Protein AF-A0A843K720-F1 (afdb_monomer_lite)

Sequence (85 aa):
MEPKRLAKVHKSMMGYGQPLHYSVFRCDLNSKGLDLMLSDLEKIINHKEDRIMIIDMGPAEGRVEERVRFLGVKQKWENHRARIF

Secondary structure (DSSP, 8-state):
--HHHHHHHHHHHTTTSEEEETTEEE----HHHHHHHHHHHHTT--TTT----------TTSTHHHH---SSPPPP---------

Foldseek 3Di:
DDPVLLQQLQVLCVVAADDPDSRDGDGQDDPVSVVVNVVSNVVRDDPVPDDDDDDPLDHPPDVSVVVDDDDPDDDDDDPPPPPDD

Radius of gyration: 13.74 Å; chains: 1; bounding box: 35×35×28 Å

Structure (mmCIF, N/CA/C/O backbone):
data_AF-A0A843K720-F1
#
_entry.id   AF-A0A843K720-F1
#
loop_
_atom_site.group_PDB
_atom_site.id
_atom_site.type_symbol
_atom_site.label_atom_id
_atom_site.label_alt_id
_atom_site.label_comp_id
_atom_site.label_asym_id
_atom_site.label_entity_id
_atom_site.label_seq_id
_atom_site.pdbx_PDB_ins_code
_atom_site.Cartn_x
_atom_site.Cartn_y
_atom_site.Cartn_z
_atom_site.occupancy
_atom_site.B_is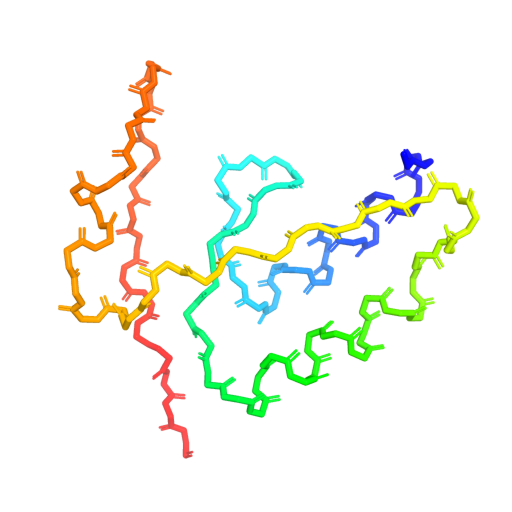o_or_equiv
_atom_site.auth_seq_id
_atom_site.auth_comp_id
_atom_site.auth_asym_id
_atom_site.auth_atom_id
_atom_site.pdbx_PDB_model_num
ATOM 1 N N . MET A 1 1 ? -8.910 8.521 5.153 1.00 93.00 1 MET A N 1
ATOM 2 C CA . MET A 1 1 ? -9.232 7.185 5.687 1.00 93.00 1 MET A CA 1
ATOM 3 C C . MET A 1 1 ? -9.171 7.217 7.201 1.00 93.00 1 MET A C 1
ATOM 5 O O . MET A 1 1 ? -8.243 7.804 7.746 1.00 93.00 1 MET A O 1
ATOM 9 N N . GLU A 1 2 ? -10.164 6.629 7.864 1.00 97.06 2 GLU A N 1
ATOM 10 C CA . GLU A 1 2 ? -10.228 6.532 9.330 1.00 97.06 2 GLU A CA 1
ATOM 11 C C . GLU A 1 2 ? -9.063 5.673 9.887 1.00 97.06 2 GLU A C 1
ATOM 13 O O . GLU A 1 2 ? -8.690 4.685 9.243 1.00 97.06 2 GLU A O 1
ATOM 18 N N . PRO A 1 3 ? -8.463 6.020 11.048 1.00 98.00 3 PRO A N 1
ATOM 19 C CA . PRO A 1 3 ? -7.258 5.359 11.560 1.00 98.00 3 PRO A CA 1
ATOM 20 C C . PRO A 1 3 ? -7.329 3.831 11.693 1.00 98.00 3 PRO A C 1
ATOM 22 O O . PRO A 1 3 ? -6.360 3.153 11.345 1.00 98.00 3 PRO A O 1
ATOM 25 N N . LYS A 1 4 ? -8.448 3.253 12.153 1.00 98.06 4 LYS A N 1
ATOM 26 C CA . LYS A 1 4 ? -8.577 1.789 12.264 1.00 98.06 4 LYS A CA 1
ATOM 27 C C . LYS A 1 4 ? -8.595 1.125 10.889 1.00 98.06 4 LYS A C 1
ATOM 29 O O . LYS A 1 4 ? -7.963 0.081 10.725 1.00 98.06 4 LYS A O 1
ATOM 34 N N . ARG A 1 5 ? -9.283 1.703 9.896 1.00 98.25 5 ARG A N 1
ATOM 35 C CA . ARG A 1 5 ? -9.233 1.195 8.509 1.00 98.25 5 ARG A CA 1
ATOM 36 C C . ARG A 1 5 ? -7.839 1.346 7.907 1.00 98.25 5 ARG A C 1
ATOM 38 O O . ARG A 1 5 ? -7.350 0.396 7.305 1.00 98.25 5 ARG A O 1
ATOM 45 N N . LEU A 1 6 ? -7.160 2.466 8.154 1.00 98.31 6 LEU A N 1
ATOM 46 C CA . LEU A 1 6 ? -5.796 2.690 7.669 1.00 98.31 6 LEU A CA 1
ATOM 47 C C . LEU A 1 6 ? -4.806 1.659 8.228 1.00 98.31 6 LEU A C 1
ATOM 49 O O . LEU A 1 6 ? -4.003 1.114 7.475 1.00 98.31 6 LEU A O 1
ATOM 53 N N . ALA A 1 7 ? -4.901 1.332 9.519 1.00 98.31 7 ALA A N 1
ATOM 54 C CA . ALA A 1 7 ? -4.075 0.294 10.133 1.00 98.31 7 ALA A CA 1
ATOM 55 C C . ALA A 1 7 ? -4.347 -1.101 9.536 1.00 98.31 7 ALA A C 1
ATOM 57 O O . ALA A 1 7 ? -3.415 -1.880 9.325 1.00 98.31 7 ALA A O 1
ATOM 58 N N . LYS A 1 8 ? -5.612 -1.415 9.219 1.00 98.44 8 LYS A N 1
ATOM 59 C CA . LYS A 1 8 ? -5.978 -2.661 8.524 1.00 98.44 8 LYS A CA 1
ATOM 60 C C . LYS A 1 8 ? -5.411 -2.707 7.106 1.00 98.44 8 LYS A C 1
ATOM 62 O O . LYS A 1 8 ? -4.827 -3.722 6.740 1.00 98.44 8 LYS A O 1
ATOM 67 N N . VAL A 1 9 ? -5.531 -1.616 6.346 1.00 98.38 9 VAL A N 1
ATOM 68 C CA . VAL A 1 9 ? -4.948 -1.499 5.000 1.00 98.38 9 VAL A CA 1
ATOM 69 C C . VAL A 1 9 ? -3.438 -1.684 5.057 1.00 98.38 9 VAL A C 1
ATOM 71 O O . VAL A 1 9 ? -2.918 -2.513 4.320 1.00 98.38 9 VAL A O 1
ATOM 74 N N . HIS A 1 10 ? -2.742 -0.993 5.965 1.00 98.06 10 HIS A N 1
ATOM 75 C CA . HIS A 1 10 ? -1.300 -1.163 6.144 1.00 98.06 10 HIS A CA 1
ATOM 76 C C . HIS A 1 10 ? -0.962 -2.636 6.380 1.00 98.06 10 HIS A C 1
ATOM 78 O O . HIS A 1 10 ? -0.161 -3.207 5.645 1.00 98.06 10 HIS A O 1
ATOM 84 N N . LYS A 1 11 ? -1.596 -3.273 7.373 1.00 98.00 11 LYS A N 1
ATOM 85 C CA . LYS A 1 11 ? -1.336 -4.680 7.700 1.00 98.00 11 LYS A CA 1
ATOM 86 C C . LYS A 1 11 ? -1.581 -5.606 6.505 1.00 98.00 11 LYS A C 1
ATOM 88 O O . LYS A 1 11 ? -0.798 -6.526 6.302 1.00 98.00 11 LYS A O 1
ATOM 93 N N . SER A 1 12 ? -2.634 -5.358 5.726 1.00 97.94 12 SER A N 1
ATOM 94 C CA . SER A 1 12 ? -2.932 -6.115 4.506 1.00 97.94 12 SER A CA 1
ATOM 95 C C . SER A 1 12 ? -1.837 -5.932 3.452 1.00 97.94 12 SER A C 1
ATOM 97 O O . SER A 1 12 ? -1.332 -6.906 2.903 1.00 97.94 12 S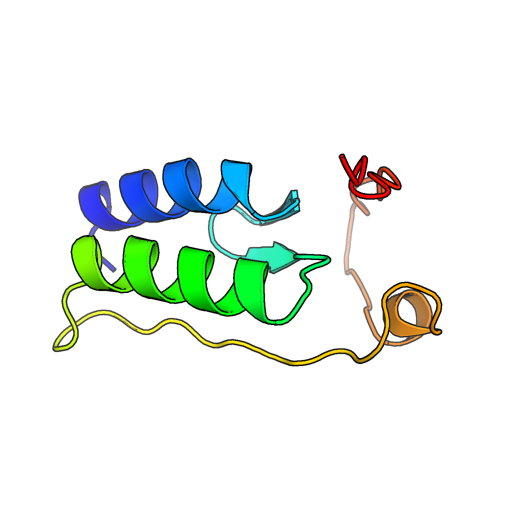ER A O 1
ATOM 99 N N . MET A 1 13 ? -1.419 -4.688 3.207 1.00 97.88 13 MET A N 1
ATOM 100 C CA . MET A 1 13 ? -0.439 -4.345 2.173 1.00 97.88 13 MET A CA 1
ATOM 101 C C . MET A 1 13 ? 0.974 -4.855 2.464 1.00 97.88 13 MET A C 1
ATOM 103 O O . MET A 1 13 ? 1.717 -5.115 1.521 1.00 97.88 13 MET A O 1
ATOM 107 N N . MET A 1 14 ? 1.328 -5.091 3.732 1.00 95.75 14 MET A N 1
ATOM 108 C CA . MET A 1 14 ? 2.589 -5.757 4.096 1.00 95.75 14 MET A CA 1
ATOM 109 C C . MET A 1 14 ? 2.723 -7.173 3.509 1.00 95.75 14 MET A C 1
ATOM 111 O O . MET A 1 14 ? 3.837 -7.679 3.420 1.00 95.75 14 MET A O 1
ATOM 115 N N . GLY A 1 15 ? 1.617 -7.820 3.115 1.00 95.88 15 GLY A N 1
ATOM 116 C CA . GLY A 1 15 ? 1.640 -9.106 2.408 1.00 95.88 15 GLY A CA 1
ATOM 117 C C . GLY A 1 15 ? 1.855 -8.995 0.893 1.00 95.88 15 GLY A C 1
ATOM 118 O O . GLY A 1 15 ? 2.174 -9.995 0.258 1.00 95.88 15 GLY A O 1
ATOM 119 N N . TYR A 1 16 ? 1.695 -7.799 0.319 1.00 95.81 16 TYR A N 1
ATOM 120 C CA . TYR A 1 16 ? 1.715 -7.563 -1.130 1.00 95.81 16 TYR A CA 1
ATOM 121 C C . TYR A 1 16 ? 2.907 -6.723 -1.597 1.00 95.81 16 TYR A C 1
ATOM 123 O O . TYR A 1 16 ? 3.278 -6.776 -2.769 1.00 95.81 16 TYR A O 1
ATOM 131 N N . GLY A 1 17 ? 3.520 -5.942 -0.708 1.00 92.75 17 GLY A N 1
ATOM 132 C CA . GLY A 1 17 ? 4.607 -5.055 -1.088 1.00 92.75 17 GLY A CA 1
ATOM 133 C C . GLY A 1 17 ? 5.365 -4.456 0.085 1.00 92.75 17 GLY A C 1
ATOM 134 O O . GLY A 1 17 ? 5.090 -4.712 1.256 1.00 92.75 17 GLY A O 1
ATOM 135 N N . GLN A 1 18 ? 6.341 -3.625 -0.258 1.00 90.50 18 GLN A N 1
ATOM 136 C CA . GLN A 1 18 ? 7.198 -2.935 0.693 1.00 90.50 18 GLN A CA 1
ATOM 137 C C . GLN A 1 18 ? 6.665 -1.529 0.981 1.00 90.50 18 GLN A C 1
ATOM 139 O O . GLN A 1 18 ? 6.399 -0.772 0.039 1.00 90.50 18 GLN A O 1
ATOM 144 N N . PRO A 1 19 ? 6.539 -1.133 2.258 1.00 91.56 19 PRO A N 1
ATOM 145 C CA . PRO A 1 19 ? 6.133 0.219 2.609 1.00 91.56 19 PRO A CA 1
ATOM 146 C C . PRO A 1 19 ? 7.252 1.218 2.285 1.00 91.56 19 PRO A C 1
ATOM 148 O O . PRO A 1 19 ? 8.362 1.127 2.804 1.00 91.56 19 PRO A O 1
ATOM 151 N N . LEU A 1 20 ? 6.944 2.218 1.459 1.00 89.06 20 LEU A N 1
ATOM 152 C CA . LEU A 1 20 ? 7.778 3.413 1.276 1.00 89.06 20 LEU A CA 1
ATOM 153 C C . LEU A 1 20 ? 7.446 4.470 2.340 1.00 89.06 20 LEU A C 1
ATOM 155 O O . LEU A 1 20 ? 8.329 5.141 2.869 1.00 89.06 20 LEU A O 1
ATOM 159 N N . HIS A 1 21 ? 6.159 4.564 2.678 1.00 91.12 21 HIS A N 1
ATOM 160 C CA . HIS A 1 21 ? 5.600 5.283 3.822 1.00 91.12 21 HIS A CA 1
ATOM 161 C C . HIS A 1 21 ? 4.499 4.421 4.454 1.00 91.12 21 HIS A C 1
ATOM 163 O O . HIS A 1 21 ? 4.152 3.368 3.927 1.00 91.12 21 HIS A O 1
ATOM 169 N N . TYR A 1 22 ? 3.895 4.884 5.555 1.00 94.56 22 TYR A N 1
ATOM 170 C CA . TYR A 1 22 ? 2.845 4.134 6.259 1.00 94.56 22 TYR A CA 1
ATOM 171 C C . TYR A 1 22 ? 1.664 3.718 5.359 1.00 94.56 22 TYR A C 1
ATOM 173 O O . TYR A 1 22 ? 1.049 2.684 5.590 1.00 94.56 22 TYR A O 1
ATOM 181 N N . SER A 1 23 ? 1.340 4.523 4.344 1.00 96.25 23 SER A N 1
ATOM 182 C CA . SER A 1 23 ? 0.217 4.301 3.425 1.00 96.25 23 SER A CA 1
ATOM 183 C C . SER A 1 23 ? 0.621 4.368 1.948 1.00 96.25 23 SER A C 1
ATOM 185 O O . SER A 1 23 ? -0.206 4.696 1.101 1.00 96.25 23 SER A O 1
ATOM 187 N N . VAL A 1 24 ? 1.897 4.131 1.638 1.00 95.19 24 VAL A N 1
ATOM 188 C CA . VAL A 1 24 ? 2.418 4.112 0.263 1.00 95.19 24 VAL A CA 1
ATOM 189 C C . VAL A 1 24 ? 3.287 2.877 0.120 1.00 95.19 24 VAL A C 1
ATOM 191 O O . VAL A 1 24 ? 4.255 2.729 0.863 1.00 95.19 24 VAL A O 1
ATOM 194 N N . PHE A 1 25 ? 2.954 2.013 -0.834 1.00 94.62 25 PHE A N 1
ATOM 195 C CA . PHE A 1 25 ? 3.588 0.709 -1.002 1.00 94.62 25 PHE A CA 1
ATOM 196 C C . PHE A 1 25 ? 4.118 0.549 -2.423 1.00 94.62 25 PHE A C 1
ATOM 198 O O . PHE A 1 25 ? 3.441 0.910 -3.386 1.00 94.62 25 PHE A O 1
ATOM 205 N N . ARG A 1 26 ? 5.318 -0.020 -2.547 1.00 91.56 26 ARG A N 1
ATOM 206 C CA . ARG A 1 26 ? 5.833 -0.562 -3.807 1.00 91.56 26 ARG A CA 1
ATOM 207 C C . ARG A 1 26 ? 5.512 -2.050 -3.834 1.00 91.56 26 ARG A C 1
ATOM 209 O O . ARG A 1 26 ? 5.889 -2.762 -2.907 1.00 91.56 26 ARG A O 1
ATOM 216 N N . CYS A 1 27 ? 4.845 -2.505 -4.885 1.00 92.56 27 CYS A N 1
ATOM 217 C CA . CYS A 1 27 ? 4.447 -3.901 -5.025 1.00 92.56 27 CYS A CA 1
ATOM 218 C C . CYS A 1 27 ? 4.975 -4.435 -6.357 1.00 92.56 27 CYS A C 1
ATOM 220 O O . CYS A 1 27 ? 4.679 -3.859 -7.401 1.00 92.56 27 CYS A O 1
ATOM 222 N N . ASP A 1 28 ? 5.728 -5.531 -6.312 1.00 90.88 28 ASP A N 1
ATOM 223 C CA . ASP A 1 28 ? 6.155 -6.261 -7.504 1.00 90.88 28 ASP A CA 1
ATOM 224 C C . ASP A 1 28 ? 5.197 -7.453 -7.677 1.00 90.88 28 ASP A C 1
ATOM 226 O O . ASP A 1 28 ? 5.395 -8.526 -7.105 1.00 90.88 28 ASP A O 1
ATOM 230 N N . LEU A 1 29 ? 4.095 -7.233 -8.403 1.00 91.88 29 LEU A N 1
ATOM 231 C CA . LEU A 1 29 ? 2.988 -8.187 -8.535 1.00 91.88 29 LEU A CA 1
ATOM 232 C C . LEU A 1 29 ? 2.824 -8.661 -9.980 1.00 91.88 29 LEU A C 1
ATOM 234 O O . LEU A 1 29 ? 2.983 -7.895 -10.927 1.00 91.88 29 LEU A O 1
ATOM 238 N N . ASN A 1 30 ? 2.434 -9.926 -10.143 1.00 91.62 30 ASN A N 1
ATOM 239 C CA . ASN A 1 30 ? 1.820 -10.397 -11.383 1.00 91.62 30 ASN A CA 1
ATOM 240 C C . ASN A 1 30 ? 0.309 -10.088 -11.375 1.00 91.62 30 ASN A C 1
ATOM 242 O O . ASN A 1 30 ? -0.237 -9.668 -10.353 1.00 91.62 30 ASN A O 1
ATOM 246 N N . SER A 1 31 ? -0.386 -10.332 -12.490 1.00 91.81 31 SER A N 1
ATOM 247 C CA . SER A 1 31 ? -1.824 -10.039 -12.616 1.00 91.81 31 SER A CA 1
ATOM 248 C C . SER A 1 31 ? -2.667 -10.695 -11.517 1.00 91.81 31 SER A C 1
ATOM 250 O O . SER A 1 31 ? -3.495 -10.038 -10.901 1.00 91.81 31 SER A O 1
ATOM 252 N N . LYS A 1 32 ? -2.382 -11.959 -11.178 1.00 95.75 32 LYS A N 1
ATOM 253 C CA . LYS A 1 32 ? -3.089 -12.671 -10.103 1.00 95.75 32 LYS A CA 1
ATOM 254 C C . LYS A 1 32 ? -2.851 -12.032 -8.730 1.00 95.75 32 LYS A C 1
ATOM 256 O O . LYS A 1 32 ? -3.769 -11.951 -7.921 1.00 95.75 32 LYS A O 1
ATOM 261 N N . GLY A 1 33 ? -1.623 -11.599 -8.450 1.00 95.94 33 GLY A N 1
ATOM 262 C CA . GLY A 1 33 ? -1.277 -10.901 -7.214 1.00 95.94 33 GLY A CA 1
ATOM 263 C C . GLY A 1 33 ? -1.991 -9.556 -7.096 1.00 95.94 33 GLY A C 1
ATOM 264 O O . GLY A 1 33 ? -2.472 -9.222 -6.016 1.00 95.94 33 GLY A O 1
ATOM 265 N N . LEU A 1 34 ? -2.116 -8.824 -8.207 1.00 96.25 34 LEU A N 1
ATOM 266 C CA . LEU A 1 34 ? -2.887 -7.584 -8.273 1.00 96.25 34 LEU A CA 1
ATOM 267 C C . LEU A 1 34 ? -4.372 -7.827 -7.964 1.00 96.25 34 LEU A C 1
ATOM 269 O O . LEU A 1 34 ? -4.930 -7.120 -7.128 1.00 96.25 34 LEU A O 1
ATOM 273 N N . ASP A 1 35 ? -4.987 -8.847 -8.566 1.00 97.81 35 ASP A N 1
ATOM 274 C CA . ASP A 1 35 ? -6.399 -9.184 -8.331 1.00 97.81 35 ASP A CA 1
ATOM 275 C C . ASP A 1 35 ? -6.667 -9.563 -6.865 1.00 97.81 35 ASP A C 1
ATOM 277 O O . ASP A 1 35 ? -7.652 -9.124 -6.266 1.00 97.81 35 ASP A O 1
ATOM 281 N N . LEU A 1 36 ? -5.767 -10.342 -6.254 1.00 98.19 36 LEU A N 1
ATOM 282 C CA . LEU A 1 36 ? -5.856 -10.703 -4.835 1.00 98.19 36 LEU A CA 1
ATOM 283 C C . LEU A 1 36 ? -5.718 -9.474 -3.926 1.00 98.19 36 LEU A C 1
ATOM 285 O O . LEU A 1 36 ? -6.534 -9.285 -3.023 1.00 98.19 36 LEU A O 1
ATOM 289 N N . MET A 1 37 ? -4.737 -8.611 -4.204 1.00 98.31 37 MET A N 1
ATOM 290 C CA . MET A 1 37 ? -4.529 -7.361 -3.471 1.00 98.31 37 MET A CA 1
ATOM 291 C C . MET A 1 37 ? -5.773 -6.469 -3.530 1.00 98.31 37 MET A C 1
ATOM 293 O O . MET A 1 37 ? -6.215 -5.957 -2.502 1.00 98.31 37 MET A O 1
ATOM 297 N N . LEU A 1 38 ? -6.358 -6.305 -4.720 1.00 98.12 38 LEU A N 1
ATOM 298 C CA . LEU A 1 38 ? -7.587 -5.539 -4.921 1.00 98.12 38 LEU A CA 1
ATOM 299 C C . LEU A 1 38 ? -8.750 -6.122 -4.115 1.00 98.12 38 LEU A C 1
ATOM 301 O O . LEU A 1 38 ? -9.374 -5.395 -3.343 1.00 98.12 38 LEU A O 1
ATOM 305 N N . SER A 1 39 ? -8.984 -7.433 -4.224 1.00 98.31 39 SER A N 1
ATOM 306 C CA . SER A 1 39 ? -10.064 -8.117 -3.503 1.00 98.31 39 SER A CA 1
ATOM 307 C C . SER A 1 39 ? -9.955 -7.956 -1.984 1.00 98.31 39 SER A C 1
ATOM 309 O O . SER A 1 39 ? -10.963 -7.784 -1.297 1.00 98.31 39 SER A O 1
ATOM 311 N N . ASP A 1 40 ? -8.745 -8.003 -1.428 1.00 98.38 40 ASP A N 1
ATOM 312 C CA . ASP A 1 40 ? -8.552 -7.825 0.011 1.00 98.38 40 ASP A CA 1
ATOM 313 C C . ASP A 1 40 ? -8.751 -6.377 0.458 1.00 98.38 40 ASP A C 1
ATOM 315 O O . ASP A 1 40 ? -9.340 -6.136 1.514 1.00 98.38 40 ASP A O 1
ATOM 319 N N . LEU A 1 41 ? -8.327 -5.405 -0.352 1.00 98.31 41 LEU A N 1
ATOM 320 C CA . LEU A 1 41 ? -8.536 -3.990 -0.059 1.00 98.31 41 LEU A CA 1
ATOM 321 C C . LEU A 1 41 ? -10.017 -3.598 -0.127 1.00 98.31 41 LEU A C 1
ATOM 323 O O . LEU A 1 41 ? -10.477 -2.859 0.745 1.00 98.31 41 LEU A O 1
ATOM 327 N N . GLU A 1 42 ? -10.777 -4.129 -1.090 1.00 98.00 42 GLU A N 1
ATOM 328 C CA . GLU A 1 42 ? -12.228 -3.910 -1.218 1.00 98.00 42 GLU A CA 1
ATOM 329 C C . GLU A 1 42 ? -13.001 -4.308 0.047 1.00 98.00 42 GLU A C 1
ATOM 331 O O . GLU A 1 42 ? -13.967 -3.649 0.424 1.00 98.00 42 GLU A O 1
ATOM 336 N N . LYS A 1 43 ? -12.542 -5.337 0.770 1.00 98.19 43 LYS A N 1
ATOM 337 C CA . LYS A 1 43 ? -13.159 -5.773 2.036 1.00 98.19 43 LYS A CA 1
ATOM 338 C C . LYS A 1 43 ? -12.895 -4.809 3.198 1.00 98.19 43 LYS A C 1
ATOM 340 O O . LYS A 1 43 ? -13.562 -4.895 4.230 1.00 98.19 43 LYS A O 1
ATOM 345 N N . ILE A 1 44 ? -11.884 -3.947 3.084 1.00 98.31 44 ILE A N 1
ATOM 346 C CA . ILE A 1 44 ? -11.407 -3.090 4.178 1.00 98.31 44 ILE A CA 1
ATOM 347 C C . ILE A 1 44 ? -11.884 -1.647 4.005 1.00 98.31 44 ILE A C 1
ATOM 349 O O . ILE A 1 44 ? -12.209 -0.998 5.004 1.00 98.31 44 ILE A O 1
ATOM 353 N N . ILE A 1 45 ? -11.885 -1.127 2.777 1.00 98.19 45 ILE A N 1
ATOM 354 C CA . ILE A 1 45 ? -12.151 0.290 2.523 1.00 98.19 45 ILE A CA 1
ATOM 355 C C . ILE A 1 45 ? -13.639 0.635 2.575 1.00 98.19 45 ILE A C 1
ATOM 357 O O . ILE A 1 45 ? -14.508 -0.150 2.211 1.00 98.19 45 ILE A O 1
ATOM 361 N N . ASN A 1 46 ? -13.938 1.869 2.973 1.00 98.31 46 ASN A N 1
ATOM 362 C CA . ASN A 1 46 ? -15.239 2.472 2.723 1.00 98.31 46 ASN A CA 1
ATOM 363 C C . ASN A 1 46 ? -15.176 3.260 1.411 1.00 98.31 46 ASN A C 1
ATOM 365 O O . ASN A 1 46 ? -14.648 4.370 1.389 1.00 98.31 46 ASN A O 1
ATOM 369 N N . HIS A 1 47 ? -15.761 2.734 0.335 1.00 97.12 47 HIS A N 1
ATOM 370 C CA . HIS A 1 47 ? -15.732 3.362 -0.996 1.00 97.12 47 HIS A CA 1
ATOM 371 C C . HIS A 1 47 ? -16.315 4.786 -1.061 1.00 97.12 47 HIS A C 1
ATOM 373 O O . HIS A 1 47 ? -16.052 5.505 -2.022 1.00 97.12 47 HIS A O 1
ATOM 379 N N . LYS A 1 48 ? -17.102 5.217 -0.066 1.00 97.81 48 LYS A N 1
ATOM 380 C CA . LYS A 1 48 ? -17.645 6.585 -0.010 1.00 97.81 48 LYS A CA 1
ATOM 381 C C . LYS A 1 48 ? -16.675 7.605 0.592 1.00 97.81 48 LYS A C 1
ATOM 383 O O . LYS A 1 48 ? -16.856 8.800 0.390 1.00 97.81 48 LYS A O 1
ATOM 388 N N . GLU A 1 49 ? -15.679 7.149 1.346 1.00 97.94 49 GLU A N 1
ATOM 389 C CA . GLU A 1 49 ? -14.797 8.004 2.157 1.00 97.94 49 GLU A CA 1
ATOM 390 C C . GLU A 1 49 ? -13.313 7.802 1.845 1.00 97.94 49 GLU A C 1
ATOM 392 O O . GLU A 1 49 ? -12.491 8.697 2.048 1.00 97.94 49 GLU A O 1
ATOM 397 N N . ASP A 1 50 ? -12.959 6.606 1.388 1.00 98.12 50 ASP A N 1
ATOM 398 C CA . ASP A 1 50 ? -11.591 6.173 1.192 1.00 98.12 50 ASP A CA 1
ATOM 399 C C . ASP A 1 50 ? -11.254 6.109 -0.297 1.00 98.12 50 ASP A C 1
ATOM 401 O O . ASP A 1 50 ? -12.097 5.833 -1.149 1.00 98.12 50 ASP A O 1
ATOM 405 N N . ARG A 1 51 ? -9.978 6.331 -0.608 1.00 96.94 51 ARG A N 1
ATOM 406 C CA . ARG A 1 51 ? -9.438 6.194 -1.957 1.00 96.94 51 ARG A CA 1
ATOM 407 C C . ARG A 1 51 ? -8.111 5.462 -1.896 1.00 96.94 51 ARG A C 1
ATOM 409 O O . ARG A 1 51 ? -7.274 5.771 -1.050 1.00 96.94 51 ARG A O 1
ATOM 416 N N . ILE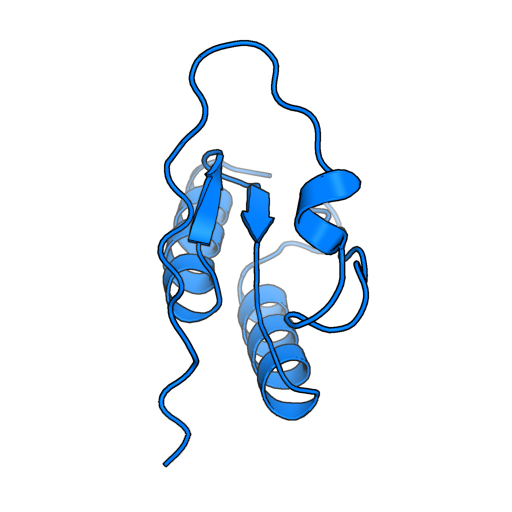 A 1 52 ? -7.921 4.546 -2.835 1.00 96.75 52 ILE A N 1
ATOM 417 C CA . ILE A 1 52 ? -6.640 3.909 -3.128 1.00 96.75 52 ILE A CA 1
ATOM 418 C C . ILE A 1 52 ? -6.299 4.241 -4.579 1.00 96.75 52 ILE A C 1
ATOM 420 O O . ILE A 1 52 ? -7.175 4.234 -5.440 1.00 96.75 52 ILE A O 1
ATOM 424 N N . MET A 1 53 ? -5.039 4.585 -4.833 1.00 96.94 53 MET A N 1
ATOM 425 C CA . MET A 1 53 ? -4.523 4.851 -6.172 1.00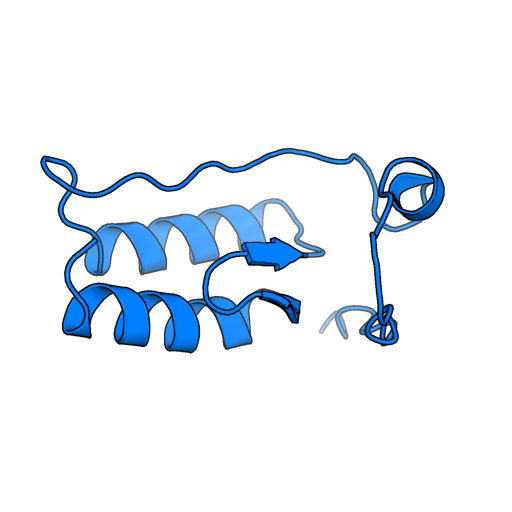 96.94 53 MET A CA 1
ATOM 426 C C . MET A 1 53 ? -3.464 3.807 -6.495 1.00 96.94 53 MET A C 1
ATOM 428 O O . MET A 1 53 ? -2.553 3.589 -5.697 1.00 96.94 53 MET A O 1
ATOM 432 N N . ILE A 1 54 ? -3.594 3.182 -7.661 1.00 96.25 54 ILE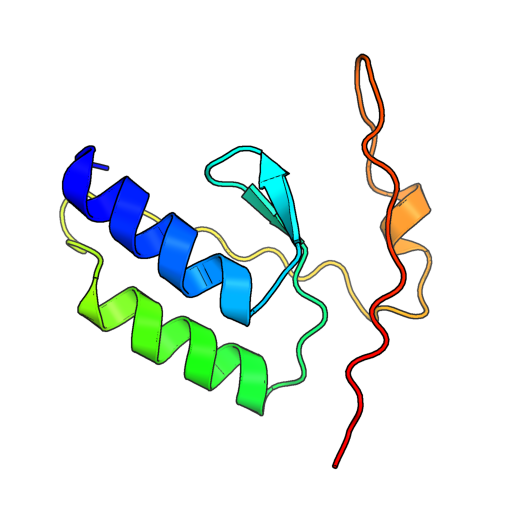 A N 1
ATOM 433 C CA . ILE A 1 54 ? -2.639 2.204 -8.176 1.00 96.25 54 ILE A CA 1
ATOM 434 C C . ILE A 1 54 ? -1.973 2.831 -9.389 1.00 96.25 54 ILE A C 1
ATOM 436 O O . ILE A 1 54 ? -2.651 3.308 -10.297 1.00 96.25 54 ILE A O 1
ATOM 440 N N . ILE A 1 55 ? -0.645 2.863 -9.370 1.00 94.06 55 ILE A N 1
ATOM 441 C CA . ILE A 1 55 ? 0.171 3.389 -10.459 1.00 94.06 55 ILE A CA 1
ATOM 442 C C . ILE A 1 55 ? 1.009 2.230 -10.979 1.00 94.06 55 ILE A C 1
ATOM 444 O O . ILE A 1 55 ? 1.840 1.694 -10.247 1.00 94.06 55 ILE A O 1
ATOM 448 N N . ASP A 1 56 ? 0.789 1.859 -12.237 1.00 91.44 56 ASP A N 1
ATOM 449 C CA . ASP A 1 56 ? 1.662 0.921 -12.932 1.00 91.44 56 ASP A CA 1
ATOM 450 C C . ASP A 1 56 ? 2.977 1.628 -13.288 1.00 91.44 56 ASP A C 1
ATOM 452 O O . ASP A 1 56 ? 3.004 2.611 -14.033 1.00 91.44 56 ASP A O 1
ATOM 456 N N . MET A 1 57 ? 4.075 1.140 -12.715 1.00 89.25 57 MET A N 1
ATOM 457 C CA . MET A 1 57 ? 5.416 1.675 -12.948 1.00 89.25 57 MET A CA 1
ATOM 458 C C . MET A 1 57 ? 6.140 0.960 -14.100 1.00 89.25 57 MET A C 1
ATOM 460 O O . MET A 1 57 ? 7.209 1.413 -14.523 1.00 89.25 57 MET A O 1
ATOM 464 N N . GLY A 1 58 ? 5.552 -0.106 -14.643 1.00 87.19 58 GLY A N 1
ATOM 465 C CA . GLY A 1 58 ? 6.157 -1.025 -15.596 1.00 87.19 58 GLY A CA 1
ATOM 466 C C . GLY A 1 58 ? 6.839 -2.225 -14.920 1.00 87.19 58 GLY A C 1
ATOM 467 O O . GLY A 1 58 ? 6.749 -2.401 -13.704 1.00 87.19 58 GLY A O 1
ATOM 468 N N . PRO A 1 59 ? 7.542 -3.064 -15.701 1.00 84.25 59 PRO A N 1
ATOM 469 C CA . PRO A 1 59 ? 8.174 -4.284 -15.202 1.00 84.25 59 PRO A CA 1
ATOM 470 C C . PRO A 1 59 ? 9.199 -4.023 -14.090 1.00 84.25 59 PRO A C 1
ATOM 472 O O . PRO A 1 59 ? 9.979 -3.071 -14.172 1.00 84.25 59 PRO A O 1
ATOM 475 N N . ALA A 1 60 ? 9.258 -4.923 -13.104 1.00 76.19 60 ALA A N 1
ATOM 476 C CA . ALA A 1 60 ? 10.184 -4.831 -11.969 1.00 76.19 60 ALA A CA 1
ATOM 477 C C . ALA A 1 60 ? 11.668 -4.859 -12.386 1.00 76.19 60 ALA A C 1
ATOM 479 O O . ALA A 1 60 ? 12.504 -4.233 -11.742 1.00 76.19 60 ALA A O 1
ATOM 480 N N . GLU A 1 61 ? 11.989 -5.536 -13.492 1.00 73.06 61 GLU A N 1
ATOM 481 C CA . GLU A 1 61 ? 13.336 -5.586 -14.087 1.00 73.06 61 GLU A CA 1
ATOM 482 C C . GLU A 1 61 ? 13.705 -4.298 -14.856 1.00 73.06 61 GLU A C 1
ATOM 484 O O . GLU A 1 61 ? 14.807 -4.170 -15.387 1.00 73.06 61 GLU A O 1
ATOM 489 N N . GLY A 1 62 ? 12.778 -3.340 -14.950 1.00 69.75 62 GLY A N 1
ATOM 490 C CA . GLY A 1 62 ? 12.956 -2.079 -15.658 1.00 69.75 62 GLY A CA 1
ATOM 491 C C . GLY A 1 62 ? 13.605 -0.971 -14.823 1.00 69.75 62 GLY A C 1
ATOM 492 O O . GLY A 1 62 ? 13.924 -1.103 -13.646 1.00 69.75 62 GLY A O 1
ATOM 493 N N . ARG A 1 63 ? 13.734 0.211 -15.434 1.00 72.75 63 ARG A N 1
ATOM 494 C CA . ARG A 1 63 ? 14.320 1.420 -14.821 1.00 72.75 63 ARG A CA 1
ATOM 495 C C . ARG A 1 63 ? 13.347 2.168 -13.898 1.00 72.75 63 ARG A C 1
ATOM 497 O O . ARG A 1 63 ? 13.390 3.394 -13.812 1.00 72.75 63 ARG A O 1
ATOM 504 N N . VAL A 1 64 ? 12.434 1.459 -13.231 1.00 78.00 64 VAL A N 1
ATOM 505 C CA . VAL A 1 64 ? 11.447 2.048 -12.299 1.00 78.00 64 VAL A CA 1
ATOM 506 C C . VAL A 1 64 ? 12.149 2.874 -11.228 1.00 78.00 64 VAL A C 1
ATOM 508 O O . VAL A 1 64 ? 11.748 3.989 -10.903 1.00 78.00 64 VAL A O 1
ATOM 511 N N . GLU A 1 65 ? 13.261 2.343 -10.747 1.00 76.75 65 GLU A N 1
ATOM 512 C CA . GLU A 1 65 ? 14.137 2.963 -9.768 1.00 76.75 65 GLU A CA 1
ATOM 513 C C . GLU A 1 65 ? 14.660 4.339 -10.201 1.00 76.75 65 GLU A C 1
ATOM 515 O O . GLU A 1 65 ? 14.769 5.254 -9.384 1.00 76.75 65 GLU A O 1
ATOM 520 N N . GLU A 1 66 ? 14.902 4.530 -11.498 1.00 81.12 66 GLU A N 1
ATOM 521 C CA . GLU A 1 66 ? 15.342 5.805 -12.069 1.00 81.12 66 GLU A CA 1
ATOM 522 C C . GLU A 1 66 ? 14.203 6.818 -12.219 1.00 81.12 66 GLU A C 1
ATOM 524 O O . GLU A 1 66 ? 14.470 7.999 -12.449 1.00 81.12 66 GLU A O 1
ATOM 529 N N . ARG A 1 67 ? 12.944 6.395 -12.070 1.00 82.31 67 ARG A N 1
ATOM 530 C CA . ARG A 1 67 ? 11.756 7.259 -12.157 1.00 82.31 67 ARG A CA 1
ATOM 531 C C . ARG A 1 67 ? 11.282 7.758 -10.795 1.00 82.31 67 ARG A C 1
ATOM 533 O O . ARG A 1 67 ? 10.494 8.696 -10.737 1.00 82.31 67 ARG A O 1
ATOM 540 N N . VAL A 1 68 ? 11.781 7.177 -9.704 1.00 83.62 68 VAL A N 1
ATOM 541 C CA . VAL A 1 68 ? 11.444 7.591 -8.337 1.00 83.62 68 VAL A CA 1
ATOM 542 C C . VAL A 1 68 ? 12.547 8.493 -7.781 1.00 83.62 68 VAL A C 1
ATOM 544 O O . VAL A 1 68 ? 13.742 8.222 -7.916 1.00 83.62 68 VAL A O 1
ATOM 547 N N . ARG A 1 69 ? 12.159 9.604 -7.155 1.00 85.56 69 ARG A N 1
ATOM 548 C CA . ARG A 1 69 ? 13.066 10.522 -6.454 1.00 85.56 69 ARG A CA 1
ATOM 549 C C . ARG A 1 69 ? 12.615 10.642 -5.005 1.00 85.56 69 ARG A C 1
ATOM 551 O O . ARG A 1 69 ? 11.424 10.757 -4.742 1.00 85.56 69 ARG A O 1
ATOM 558 N N . PHE A 1 70 ? 13.572 10.618 -4.086 1.00 84.56 70 PHE A N 1
ATOM 559 C CA . PHE A 1 70 ? 13.333 10.804 -2.657 1.00 84.56 70 PHE A CA 1
ATOM 560 C C . PHE A 1 70 ? 13.987 12.104 -2.213 1.00 84.56 70 PHE A C 1
ATOM 562 O O . PHE A 1 70 ? 15.082 12.436 -2.667 1.00 84.56 70 PHE A O 1
ATOM 569 N N . LEU A 1 71 ? 13.330 12.806 -1.298 1.00 89.00 71 LEU A N 1
ATOM 570 C CA . LEU A 1 71 ? 13.936 13.877 -0.520 1.00 89.00 71 LEU A CA 1
ATOM 571 C C . LEU A 1 71 ? 14.169 13.340 0.896 1.00 89.00 71 LEU A C 1
ATOM 573 O O . LEU A 1 71 ? 13.235 12.849 1.526 1.00 89.00 71 LEU A O 1
ATOM 577 N N . GLY A 1 72 ? 15.409 13.407 1.387 1.00 85.56 72 GLY A N 1
ATOM 578 C CA . GLY A 1 72 ? 15.792 12.852 2.690 1.00 85.56 72 GLY A CA 1
ATOM 579 C C . GLY A 1 72 ? 16.258 11.391 2.633 1.00 85.56 72 GLY A C 1
ATOM 580 O O . GLY A 1 72 ? 16.769 10.928 1.613 1.00 85.56 72 GLY A O 1
ATOM 581 N N . VAL A 1 73 ? 16.142 10.674 3.757 1.00 79.62 73 VAL A N 1
ATOM 582 C CA . VAL A 1 73 ? 16.691 9.315 3.907 1.00 79.62 73 VAL A CA 1
ATOM 583 C 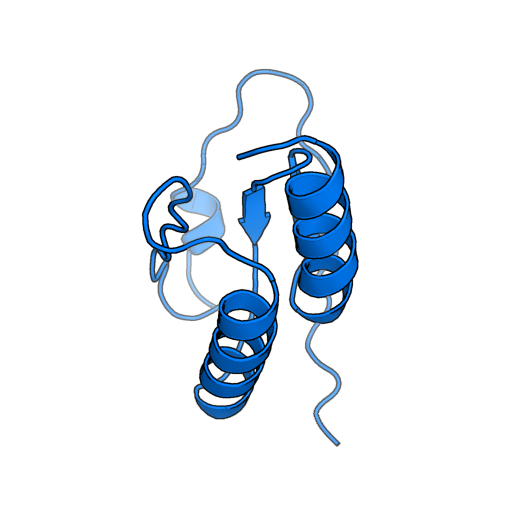C . VAL A 1 73 ? 15.994 8.347 2.953 1.00 79.62 73 VAL A C 1
ATOM 585 O O . VAL A 1 73 ? 14.796 8.089 3.062 1.00 79.62 73 VAL A O 1
ATOM 588 N N . LYS A 1 74 ? 16.770 7.765 2.035 1.00 71.88 74 LYS A N 1
ATOM 589 C CA . LYS A 1 74 ? 16.305 6.690 1.160 1.00 71.88 74 LYS A CA 1
ATOM 590 C C . LYS A 1 74 ? 16.251 5.387 1.957 1.00 71.88 74 LYS A C 1
ATOM 592 O O . LYS A 1 74 ? 17.286 4.891 2.401 1.00 71.88 74 LYS A O 1
ATOM 597 N N . GLN A 1 75 ? 15.059 4.814 2.102 1.00 68.69 75 GLN A N 1
ATOM 598 C CA . GLN A 1 75 ? 14.935 3.444 2.597 1.00 68.69 75 GLN A CA 1
ATOM 599 C C . GLN A 1 75 ? 15.548 2.478 1.579 1.00 68.69 75 GLN A C 1
ATOM 601 O O . GLN A 1 75 ? 15.366 2.642 0.368 1.00 68.69 75 GLN A O 1
ATOM 606 N N . LYS A 1 76 ? 16.324 1.499 2.060 1.00 65.81 76 LYS A N 1
ATOM 607 C CA . LYS A 1 76 ? 16.947 0.504 1.184 1.00 65.81 76 LYS A CA 1
ATOM 608 C C . LYS A 1 76 ? 15.856 -0.313 0.500 1.00 65.81 76 LYS A C 1
ATOM 610 O O . LYS A 1 76 ? 14.928 -0.784 1.147 1.00 65.81 76 LYS A O 1
ATOM 615 N N . TRP A 1 77 ? 15.991 -0.480 -0.808 1.00 68.06 77 TRP A N 1
ATOM 616 C CA . TRP A 1 77 ? 15.158 -1.399 -1.567 1.00 68.06 77 TRP A CA 1
ATOM 617 C C . TRP A 1 77 ? 15.706 -2.802 -1.352 1.00 68.06 77 TRP A C 1
ATOM 619 O O . TRP A 1 77 ? 16.789 -3.131 -1.836 1.00 68.06 77 TRP A O 1
ATOM 629 N N . GLU A 1 78 ? 15.007 -3.615 -0.571 1.00 60.34 78 GLU A N 1
ATOM 630 C CA . GLU A 1 78 ? 15.316 -5.039 -0.539 1.00 60.34 78 GLU A CA 1
ATOM 631 C C . GLU A 1 78 ? 14.677 -5.674 -1.767 1.00 60.34 78 GLU A C 1
ATOM 633 O O . GLU A 1 78 ? 13.456 -5.660 -1.904 1.00 60.34 78 GLU A O 1
ATOM 638 N N . ASN A 1 79 ? 15.504 -6.224 -2.655 1.00 53.53 79 ASN A N 1
ATOM 639 C CA . ASN A 1 79 ? 15.051 -7.008 -3.797 1.00 53.53 79 ASN A CA 1
ATOM 640 C C . ASN A 1 79 ? 14.421 -8.314 -3.301 1.00 53.53 79 ASN A C 1
ATOM 642 O O . ASN A 1 79 ? 15.042 -9.378 -3.348 1.00 53.53 79 ASN A O 1
ATOM 646 N N . HIS A 1 80 ? 13.179 -8.251 -2.834 1.00 50.94 80 HIS A N 1
ATOM 647 C CA . HIS A 1 80 ? 12.359 -9.436 -2.677 1.00 50.94 80 HIS A CA 1
ATOM 648 C C . HIS A 1 80 ? 11.891 -9.838 -4.067 1.00 50.94 80 HIS A C 1
ATOM 650 O O . HIS A 1 80 ? 10.788 -9.509 -4.491 1.00 50.94 80 HIS A O 1
ATOM 656 N N . ARG A 1 81 ? 12.745 -10.567 -4.795 1.00 46.56 81 ARG A N 1
ATOM 657 C CA . ARG A 1 81 ? 12.244 -11.386 -5.898 1.00 46.56 81 ARG A CA 1
ATOM 658 C C . ARG A 1 81 ? 11.179 -12.275 -5.279 1.00 46.56 81 ARG A C 1
ATOM 660 O O . ARG A 1 81 ? 11.501 -13.052 -4.376 1.00 46.56 81 ARG A O 1
ATOM 667 N N . ALA A 1 82 ? 9.932 -12.123 -5.713 1.00 43.94 82 ALA A N 1
ATOM 668 C CA . ALA A 1 82 ? 8.886 -13.058 -5.351 1.00 43.94 82 ALA A CA 1
ATOM 669 C C . ALA A 1 82 ? 9.447 -14.467 -5.586 1.00 43.94 82 ALA A C 1
ATOM 671 O O . ALA A 1 82 ? 9.842 -14.806 -6.704 1.00 43.94 82 ALA A O 1
ATOM 672 N N . ARG A 1 83 ? 9.580 -15.262 -4.518 1.00 37.78 83 ARG A N 1
ATOM 673 C CA . ARG A 1 83 ? 9.822 -16.696 -4.660 1.00 37.78 83 ARG A CA 1
ATOM 674 C C . ARG A 1 83 ? 8.552 -17.250 -5.286 1.00 37.78 83 ARG A C 1
ATOM 676 O O . ARG A 1 83 ? 7.559 -17.452 -4.596 1.00 37.78 83 ARG A O 1
ATOM 683 N N . ILE A 1 84 ? 8.577 -17.387 -6.605 1.00 37.34 84 ILE A N 1
ATOM 684 C CA . ILE A 1 84 ? 7.567 -18.127 -7.347 1.00 37.34 84 ILE A CA 1
ATOM 685 C C . ILE A 1 84 ? 7.697 -19.580 -6.872 1.00 37.34 84 ILE A C 1
ATOM 687 O O . ILE A 1 84 ? 8.774 -20.166 -6.999 1.00 37.34 84 ILE A O 1
ATOM 691 N N . PHE A 1 85 ? 6.637 -20.101 -6.252 1.00 36.22 85 PHE A N 1
ATOM 692 C CA . PHE A 1 85 ? 6.382 -21.539 -6.188 1.00 36.22 85 PHE A CA 1
ATOM 693 C C . PHE A 1 85 ? 5.704 -21.964 -7.488 1.00 36.22 85 PHE A C 1
ATOM 695 O O . PHE A 1 85 ? 4.848 -21.181 -7.968 1.00 36.22 85 PHE A O 1
#

pLDDT: mean 86.97, std 15.9, range [36.22, 98.44]